Protein AF-A0A9D5BL44-F1 (afdb_monomer_lite)

Foldseek 3Di:
DDAAAQPQLRHRDAPDWDQDDVRPGIHHPVQRVVCVVPVDCPPDYDPVSVVVVVVVVVVVVCVVVVDDDDDPPDDPPPPVPPVPVVPPPPPPPPPDADPVSVVVVVVVVVVVVVVVPPPCPVPVVVVVPDDDPQHPPPPDGDDDDPPPDDDD

Secondary structure (DSSP, 8-state):
---S--TTT--S--S--EE-TTSS-EE-HHHHHHHHHHS--TT---HHHHHHHHHHHHHHHHHTTT-------S---------------PPPP-----HHHHHHHHHHHHHHHHTTSTTSHHHHHHHTT---TTB-SSS-B-----------

pLDDT: mean 72.62, std 17.62, range [35.94, 94.75]

Structure (mmCIF, N/CA/C/O backbone):
data_AF-A0A9D5BL44-F1
#
_entry.id   AF-A0A9D5BL44-F1
#
loop_
_atom_site.group_PDB
_atom_site.id
_atom_site.type_symbol
_atom_site.label_atom_id
_atom_site.label_alt_id
_atom_site.label_comp_id
_atom_site.label_asym_id
_atom_site.label_entity_id
_atom_site.label_seq_id
_atom_site.pdbx_PDB_ins_code
_atom_site.Cartn_x
_atom_site.Cartn_y
_atom_site.Cartn_z
_atom_site.occupancy
_atom_site.B_iso_or_equiv
_atom_site.auth_seq_id
_atom_site.auth_comp_id
_atom_site.auth_asym_id
_atom_site.auth_atom_id
_atom_site.pdbx_PDB_model_num
ATOM 1 N N . MET A 1 1 ? -11.019 -7.875 -15.435 1.00 56.62 1 MET A N 1
ATOM 2 C CA . MET A 1 1 ? -9.733 -7.916 -14.700 1.00 56.62 1 MET A CA 1
ATOM 3 C C . MET A 1 1 ? -9.022 -6.589 -14.925 1.00 56.62 1 MET A C 1
ATOM 5 O O . MET A 1 1 ? -9.154 -6.045 -16.011 1.00 56.62 1 MET A O 1
ATOM 9 N N . MET A 1 2 ? -8.363 -6.023 -13.909 1.00 67.06 2 MET A N 1
ATOM 10 C CA . MET A 1 2 ? -7.555 -4.809 -14.096 1.00 67.06 2 MET A CA 1
ATOM 11 C C . MET A 1 2 ? -6.248 -5.222 -14.774 1.00 67.06 2 MET A C 1
ATOM 13 O O . MET A 1 2 ? -5.412 -5.842 -14.123 1.00 67.06 2 MET A O 1
ATOM 17 N N . ASN A 1 3 ? -6.105 -4.916 -16.061 1.00 66.12 3 ASN A N 1
ATOM 18 C CA . ASN A 1 3 ? -4.923 -5.239 -16.857 1.00 66.12 3 ASN A CA 1
ATOM 19 C C . ASN A 1 3 ? -4.339 -3.932 -17.402 1.00 66.12 3 ASN A C 1
ATOM 21 O O . ASN A 1 3 ? -5.082 -3.088 -17.898 1.00 66.12 3 ASN A O 1
ATOM 25 N N . GLY A 1 4 ? -3.025 -3.757 -17.296 1.00 77.38 4 GLY A N 1
ATOM 26 C CA . GLY A 1 4 ? -2.325 -2.568 -17.784 1.00 77.38 4 GLY A CA 1
ATOM 27 C C . GLY A 1 4 ? -1.207 -2.135 -16.838 1.00 77.38 4 GLY A C 1
ATOM 28 O O . GLY A 1 4 ? -1.231 -2.505 -15.665 1.00 77.38 4 GLY A O 1
ATOM 29 N N . PRO A 1 5 ? -0.213 -1.375 -17.324 1.00 89.88 5 PRO A N 1
ATOM 30 C CA . PRO A 1 5 ? 0.910 -0.952 -16.507 1.00 89.88 5 PRO A CA 1
ATOM 31 C C . PRO A 1 5 ? 0.456 -0.035 -15.369 1.00 89.88 5 PRO 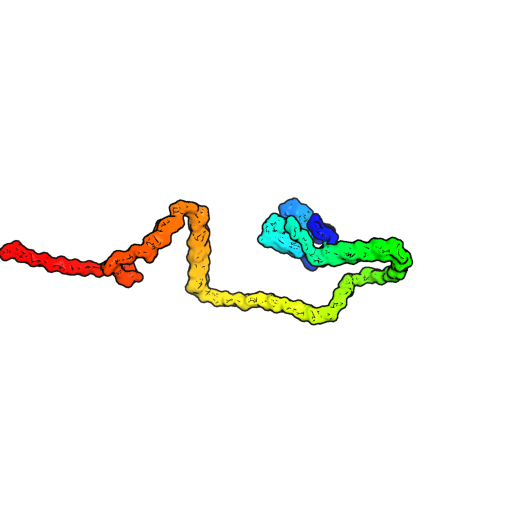A C 1
ATOM 33 O O . PRO A 1 5 ? -0.497 0.735 -15.489 1.00 89.88 5 PRO A O 1
ATOM 36 N N . CYS A 1 6 ? 1.175 -0.091 -14.251 1.00 92.62 6 CYS A N 1
ATOM 37 C CA . CYS A 1 6 ? 0.959 0.812 -13.131 1.00 92.62 6 CYS A CA 1
ATOM 38 C C . CYS A 1 6 ? 1.070 2.265 -13.604 1.00 92.62 6 CYS A C 1
ATOM 40 O O . CYS A 1 6 ? 2.139 2.687 -14.038 1.00 92.62 6 CYS A O 1
ATOM 42 N N . MET A 1 7 ? 0.013 3.056 -13.423 1.00 92.00 7 MET A N 1
ATOM 43 C CA . MET A 1 7 ? -0.024 4.459 -13.856 1.00 92.00 7 MET A CA 1
ATOM 44 C C . MET A 1 7 ? 0.947 5.375 -13.101 1.00 92.00 7 MET A C 1
ATOM 46 O O . MET A 1 7 ? 1.106 6.533 -13.463 1.00 92.00 7 MET A O 1
ATOM 50 N N . HIS A 1 8 ? 1.585 4.877 -12.040 1.00 92.19 8 HIS A N 1
ATOM 51 C CA . HIS A 1 8 ? 2.586 5.626 -11.284 1.00 92.19 8 HIS A CA 1
ATOM 52 C C . HIS A 1 8 ? 4.020 5.189 -11.588 1.00 92.19 8 HIS A C 1
ATOM 54 O O . HIS A 1 8 ? 4.870 6.032 -11.845 1.00 92.19 8 HIS A O 1
ATOM 60 N N . CYS A 1 9 ? 4.309 3.885 -11.562 1.00 92.12 9 CYS A N 1
ATOM 61 C CA . CYS A 1 9 ? 5.679 3.382 -11.715 1.00 92.12 9 CYS A CA 1
ATOM 62 C C . CYS A 1 9 ? 5.944 2.629 -13.026 1.00 92.12 9 CYS A C 1
ATOM 64 O O . CYS A 1 9 ? 7.053 2.139 -13.220 1.00 92.12 9 CYS A O 1
ATOM 66 N N . GLY A 1 10 ? 4.941 2.493 -13.895 1.00 90.38 10 GLY A N 1
ATOM 67 C CA . GLY A 1 10 ? 5.062 1.871 -15.216 1.00 90.38 10 GLY A CA 1
ATOM 68 C C . GLY A 1 10 ? 5.256 0.354 -15.219 1.00 90.38 10 GLY A C 1
ATOM 69 O O . GLY A 1 10 ? 5.499 -0.216 -16.275 1.00 90.38 10 GLY A O 1
ATOM 70 N N . ILE A 1 11 ? 5.176 -0.315 -14.063 1.00 90.38 11 ILE A N 1
ATOM 71 C CA . ILE A 1 11 ? 5.372 -1.765 -13.993 1.00 90.38 11 ILE A CA 1
ATOM 72 C C . ILE A 1 11 ? 4.206 -2.509 -14.634 1.00 90.38 11 ILE A C 1
ATOM 74 O O . ILE A 1 11 ? 3.051 -2.176 -14.383 1.00 90.38 11 ILE A O 1
ATOM 78 N N . ASP A 1 12 ? 4.524 -3.526 -15.415 1.00 90.00 12 ASP A N 1
ATOM 79 C CA . ASP A 1 12 ? 3.612 -4.390 -16.165 1.00 90.00 12 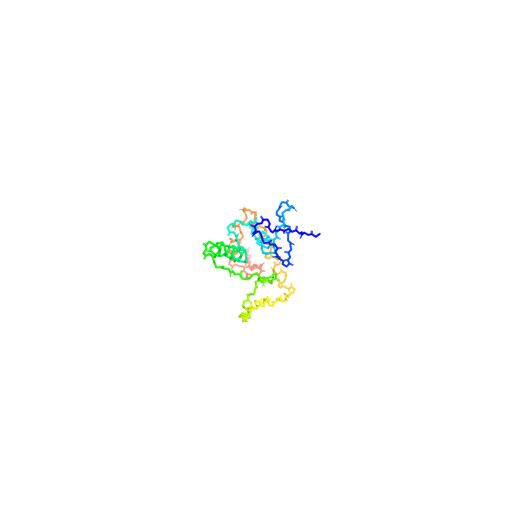ASP A CA 1
ATOM 80 C C . ASP A 1 12 ? 3.241 -5.673 -15.405 1.00 90.00 12 ASP A C 1
ATOM 82 O O . ASP A 1 12 ? 2.174 -6.238 -15.627 1.00 90.00 12 ASP A O 1
ATOM 86 N N . SER A 1 13 ? 4.087 -6.102 -14.466 1.00 88.38 13 SER A N 1
ATOM 87 C CA . SER A 1 13 ? 3.859 -7.277 -13.624 1.00 88.38 13 SER A CA 1
ATOM 88 C C . SER A 1 13 ? 3.775 -6.919 -12.141 1.00 88.38 13 SER A C 1
ATOM 90 O O . SER A 1 13 ? 4.642 -6.252 -11.567 1.00 88.38 13 SER A O 1
ATOM 92 N N . THR A 1 14 ? 2.709 -7.373 -11.483 1.00 90.19 14 THR A N 1
ATOM 93 C CA . THR A 1 14 ? 2.513 -7.210 -10.041 1.00 90.19 14 THR A CA 1
ATOM 94 C C . THR A 1 14 ? 1.626 -8.334 -9.496 1.00 90.19 14 THR A C 1
ATOM 96 O O . THR A 1 14 ? 0.703 -8.758 -10.185 1.00 90.19 14 THR A O 1
ATOM 99 N N . PRO A 1 15 ? 1.840 -8.808 -8.253 1.00 90.81 15 PRO A N 1
ATOM 100 C CA . PRO A 1 15 ? 1.012 -9.870 -7.673 1.00 90.81 15 PRO A CA 1
ATOM 101 C C . PRO A 1 15 ? -0.432 -9.436 -7.383 1.00 90.81 15 PRO A C 1
ATOM 103 O O . PRO A 1 15 ? -1.294 -10.280 -7.165 1.00 90.81 15 PRO A O 1
ATOM 106 N N . LEU A 1 16 ? -0.696 -8.127 -7.309 1.00 90.56 16 LEU A N 1
ATOM 107 C CA . LEU A 1 16 ? -2.030 -7.594 -7.054 1.00 90.56 16 LEU A CA 1
ATOM 108 C C . LEU A 1 16 ? -2.165 -6.178 -7.611 1.00 90.56 16 LEU A C 1
ATOM 110 O O . LEU A 1 16 ? -1.414 -5.277 -7.229 1.00 90.56 16 LEU A O 1
ATOM 114 N N . TRP A 1 17 ? -3.176 -5.974 -8.446 1.00 92.50 17 TRP A N 1
ATOM 115 C CA . TRP A 1 17 ? -3.576 -4.656 -8.924 1.00 92.50 17 TRP A CA 1
ATOM 116 C C . TRP A 1 17 ? -4.497 -3.964 -7.916 1.00 92.50 17 TRP A C 1
ATOM 118 O O . TRP A 1 17 ? -5.372 -4.587 -7.312 1.00 92.50 17 TRP A O 1
ATOM 128 N N . ARG A 1 18 ? -4.297 -2.660 -7.714 1.00 92.38 18 ARG A N 1
ATOM 129 C CA . ARG A 1 18 ? -5.069 -1.815 -6.793 1.00 92.38 18 ARG A CA 1
ATOM 130 C C . ARG A 1 18 ? -5.683 -0.638 -7.548 1.00 92.38 18 ARG A C 1
ATOM 132 O O . ARG A 1 18 ? -5.077 -0.118 -8.479 1.00 92.38 18 ARG A O 1
ATOM 139 N N . LYS A 1 19 ? -6.860 -0.189 -7.105 1.00 90.06 19 LYS A N 1
ATOM 140 C CA . LYS A 1 19 ? -7.472 1.065 -7.570 1.00 90.06 19 LYS A CA 1
ATOM 141 C C . LYS A 1 19 ? -6.725 2.255 -6.960 1.00 90.06 19 LYS A C 1
ATOM 143 O O . LYS A 1 19 ? -6.395 2.227 -5.773 1.00 90.06 19 LYS A O 1
ATOM 148 N N . GLY A 1 20 ? -6.439 3.262 -7.770 1.00 86.38 20 GLY A N 1
ATOM 149 C CA . GLY A 1 20 ? -5.850 4.528 -7.355 1.00 86.38 20 GLY A CA 1
ATOM 150 C C . GLY A 1 20 ? -6.898 5.627 -7.118 1.00 86.38 20 GLY A C 1
ATOM 151 O O . GLY A 1 20 ? -8.096 5.376 -7.261 1.00 86.38 20 GLY A O 1
ATOM 152 N N . PRO A 1 21 ? -6.449 6.840 -6.738 1.00 82.38 21 PRO A N 1
ATOM 153 C CA . PRO A 1 21 ? -7.304 7.935 -6.260 1.00 82.38 21 PRO A CA 1
ATOM 154 C C . PRO A 1 21 ? -8.450 8.321 -7.194 1.00 82.38 21 PRO A C 1
ATOM 156 O O . PRO A 1 21 ? -9.554 8.574 -6.734 1.00 82.38 21 PRO A O 1
ATOM 159 N N . ASN A 1 22 ? -8.209 8.322 -8.507 1.00 77.69 22 ASN A N 1
ATOM 160 C CA . ASN A 1 22 ? -9.146 8.885 -9.484 1.00 77.69 22 ASN A CA 1
ATOM 161 C C . ASN A 1 22 ? -10.109 7.833 -10.062 1.00 77.69 22 ASN A C 1
ATOM 163 O O . ASN A 1 22 ? -10.605 7.999 -11.174 1.00 77.69 22 ASN A O 1
ATOM 167 N N . GLY A 1 23 ? -10.315 6.708 -9.361 1.00 68.31 23 GLY A N 1
ATOM 168 C CA . GLY A 1 23 ? -11.223 5.609 -9.734 1.00 68.31 23 GLY A CA 1
ATOM 169 C C . GLY A 1 23 ? -10.780 4.775 -10.947 1.00 68.31 23 GLY A C 1
ATOM 170 O O . GLY A 1 23 ? -10.912 3.552 -10.929 1.00 68.31 23 GLY A O 1
ATOM 171 N N . LYS A 1 24 ? -10.205 5.422 -11.968 1.00 63.31 24 LYS A N 1
ATOM 172 C CA . LYS A 1 24 ? -9.670 4.834 -13.204 1.00 63.31 24 LYS A CA 1
ATOM 173 C C . LYS A 1 24 ? -8.185 4.486 -13.110 1.00 63.31 24 LYS A C 1
ATOM 175 O O . LYS A 1 24 ? -7.689 3.751 -13.956 1.00 63.31 24 LYS A O 1
ATOM 180 N N . SER A 1 25 ? -7.461 5.000 -12.110 1.00 80.19 25 SER A N 1
ATOM 181 C CA . SER A 1 25 ? -6.029 4.735 -12.024 1.00 80.19 25 SER A CA 1
ATOM 182 C C . SER A 1 25 ? -5.730 3.326 -11.526 1.00 80.19 25 SER A C 1
ATOM 184 O O . SER A 1 25 ? -6.202 2.911 -10.469 1.00 80.19 25 SER A O 1
ATOM 186 N N . ILE A 1 26 ? -4.938 2.581 -12.295 1.00 91.31 26 ILE A N 1
ATOM 187 C CA . ILE A 1 26 ? -4.480 1.237 -11.935 1.00 91.31 26 ILE A CA 1
ATOM 188 C C . ILE A 1 26 ? -3.087 1.364 -11.322 1.00 91.31 26 ILE A C 1
ATOM 190 O O . ILE A 1 26 ? -2.152 1.865 -11.949 1.00 91.31 26 ILE A O 1
ATOM 194 N N . LEU A 1 27 ? -2.945 0.926 -10.073 1.00 93.44 27 LEU A N 1
ATOM 195 C CA . LEU A 1 27 ? -1.685 0.932 -9.340 1.00 93.44 27 LEU A CA 1
ATOM 196 C C . LEU A 1 27 ? -1.221 -0.497 -9.067 1.00 93.44 27 LEU A C 1
ATOM 198 O O . LEU A 1 27 ? -2.019 -1.377 -8.746 1.00 93.44 27 LEU A O 1
ATOM 202 N N . CYS A 1 28 ? 0.090 -0.720 -9.111 1.00 94.56 28 CYS A N 1
ATOM 203 C CA . CYS A 1 28 ? 0.669 -1.969 -8.629 1.00 94.56 28 CYS A CA 1
ATOM 204 C C . CYS A 1 28 ? 0.518 -2.099 -7.106 1.00 94.56 28 CYS A C 1
ATOM 206 O O . CYS A 1 28 ? 0.229 -1.122 -6.401 1.00 94.56 28 CYS A O 1
ATOM 208 N N . ASN A 1 29 ? 0.771 -3.293 -6.567 1.00 94.69 29 ASN A N 1
ATOM 209 C CA . ASN A 1 29 ? 0.592 -3.551 -5.138 1.00 94.69 29 ASN A CA 1
ATOM 210 C C . ASN A 1 29 ? 1.404 -2.588 -4.248 1.00 94.69 29 ASN A C 1
ATOM 212 O O . ASN A 1 29 ? 0.906 -2.130 -3.217 1.00 94.69 29 ASN A O 1
ATOM 216 N N . ALA A 1 30 ? 2.632 -2.256 -4.659 1.00 94.75 30 ALA A N 1
ATOM 217 C CA . ALA A 1 30 ? 3.521 -1.360 -3.922 1.00 94.75 30 ALA A CA 1
ATOM 218 C C . ALA A 1 30 ? 3.002 0.089 -3.925 1.00 94.75 30 ALA A C 1
ATOM 220 O O . ALA A 1 30 ? 2.821 0.678 -2.858 1.00 94.75 30 ALA A O 1
ATOM 221 N N . CYS A 1 31 ? 2.679 0.633 -5.104 1.00 93.56 31 CYS A N 1
ATOM 222 C CA . CYS A 1 31 ? 2.148 1.991 -5.245 1.00 93.56 31 CYS A CA 1
ATOM 223 C C . CYS A 1 31 ? 0.797 2.141 -4.546 1.00 93.56 31 CYS A C 1
ATOM 225 O O . CYS A 1 31 ? 0.626 3.052 -3.742 1.00 93.56 31 CYS A O 1
ATOM 227 N N . GLY A 1 32 ? -0.140 1.214 -4.748 1.00 94.25 32 GLY A N 1
ATOM 228 C CA . GLY A 1 32 ? -1.443 1.309 -4.090 1.00 94.25 32 GLY A CA 1
ATOM 229 C C . GLY A 1 32 ? -1.355 1.191 -2.562 1.00 94.25 32 GLY A C 1
ATOM 230 O O . GLY A 1 32 ? -2.080 1.887 -1.855 1.00 94.25 32 GLY A O 1
ATOM 231 N N . SER A 1 33 ? -0.436 0.375 -2.028 1.00 93.56 33 SER A N 1
ATOM 232 C CA . SER A 1 33 ? -0.211 0.305 -0.573 1.00 93.56 33 SER A CA 1
ATOM 233 C C . SER A 1 33 ? 0.387 1.603 -0.023 1.00 93.56 33 SER A C 1
ATOM 235 O O . SER A 1 33 ? -0.044 2.076 1.027 1.00 93.56 33 SER A O 1
ATOM 237 N N . ARG A 1 34 ? 1.343 2.210 -0.741 1.00 93.88 34 ARG A N 1
ATOM 238 C CA . ARG A 1 34 ? 1.918 3.518 -0.389 1.00 93.88 34 ARG A CA 1
ATOM 239 C C . ARG A 1 34 ? 0.856 4.616 -0.405 1.00 93.88 34 ARG A C 1
ATOM 241 O O . ARG A 1 34 ? 0.785 5.378 0.554 1.00 93.88 34 ARG A O 1
ATOM 248 N N . PHE A 1 35 ? 0.033 4.665 -1.451 1.00 93.12 35 PHE A N 1
ATOM 249 C CA . PHE A 1 35 ? -1.049 5.637 -1.575 1.00 93.12 35 PHE A CA 1
ATOM 250 C C . PHE A 1 35 ? -2.052 5.499 -0.424 1.00 93.12 35 PHE A C 1
ATOM 252 O O . PHE A 1 35 ? -2.362 6.483 0.234 1.00 93.12 35 PHE A O 1
ATOM 259 N N . LYS A 1 36 ? -2.470 4.271 -0.090 1.00 91.12 36 LYS A N 1
ATOM 260 C CA . LYS A 1 36 ? -3.362 4.025 1.055 1.00 91.12 36 LYS A CA 1
ATOM 261 C C . LYS A 1 36 ? -2.759 4.480 2.391 1.00 91.12 36 LYS A C 1
ATOM 263 O O . LYS A 1 36 ? -3.495 4.908 3.270 1.00 91.12 36 LYS A O 1
ATOM 268 N N . ALA A 1 37 ? -1.443 4.350 2.561 1.00 90.88 37 ALA A N 1
ATOM 269 C CA . ALA A 1 37 ? -0.768 4.692 3.810 1.00 90.88 37 ALA A CA 1
ATOM 270 C C . ALA A 1 37 ? -0.454 6.191 3.958 1.00 90.88 37 ALA A C 1
ATOM 272 O O . ALA A 1 37 ? -0.475 6.690 5.076 1.00 90.88 37 ALA A O 1
ATOM 273 N N . LYS A 1 38 ? -0.114 6.891 2.866 1.00 91.19 38 LYS A N 1
ATOM 274 C CA . LYS A 1 38 ? 0.353 8.291 2.908 1.00 91.19 38 LYS A CA 1
ATOM 275 C C . LYS A 1 38 ? -0.553 9.300 2.195 1.00 91.19 38 LYS A C 1
ATOM 277 O O . LYS A 1 38 ? -0.285 10.488 2.278 1.00 91.19 38 LYS A O 1
ATOM 282 N N . GLY A 1 39 ? -1.554 8.857 1.440 1.00 90.31 39 GLY A N 1
ATOM 283 C CA . GLY A 1 39 ? -2.432 9.727 0.647 1.00 90.31 39 GLY A CA 1
ATOM 284 C C . GLY A 1 39 ? -1.799 10.324 -0.617 1.00 90.31 39 GLY A C 1
ATOM 285 O O . GLY A 1 39 ? -2.505 10.925 -1.414 1.00 90.31 39 GLY A O 1
ATOM 286 N N . ASN A 1 40 ? -0.494 10.139 -0.846 1.00 88.81 40 ASN A N 1
ATOM 287 C CA . ASN A 1 40 ? 0.203 10.607 -2.045 1.00 88.81 40 ASN A CA 1
ATOM 288 C C . ASN A 1 40 ? 1.270 9.613 -2.531 1.00 88.81 40 ASN A C 1
ATOM 290 O O . ASN A 1 40 ? 1.691 8.689 -1.820 1.00 88.81 40 ASN A O 1
ATOM 294 N N . LEU A 1 41 ? 1.696 9.817 -3.777 1.00 89.06 41 LEU A N 1
ATOM 295 C CA . LEU A 1 41 ? 2.742 9.044 -4.452 1.00 89.06 41 LEU A CA 1
ATOM 296 C C . LEU A 1 41 ? 3.962 9.896 -4.834 1.00 89.06 41 LEU A C 1
ATOM 298 O O . LEU A 1 41 ? 4.868 9.406 -5.510 1.00 89.06 41 LEU A O 1
ATOM 302 N N . GLU A 1 42 ? 4.005 11.148 -4.385 1.00 87.88 42 GLU A N 1
ATOM 303 C CA . GLU A 1 42 ? 5.129 12.046 -4.623 1.00 87.88 42 GLU A CA 1
ATOM 304 C C . GLU A 1 42 ? 6.412 11.497 -3.994 1.00 87.88 42 GLU A C 1
ATOM 306 O O . GLU A 1 42 ? 6.405 10.882 -2.914 1.00 87.88 42 GLU A O 1
ATOM 311 N N . ASN A 1 43 ? 7.522 11.679 -4.713 1.00 88.81 43 ASN A N 1
ATOM 312 C CA . ASN A 1 43 ? 8.857 11.227 -4.314 1.00 88.81 43 ASN A CA 1
ATOM 313 C C . ASN A 1 43 ? 8.911 9.734 -3.939 1.00 88.81 43 ASN A C 1
ATOM 315 O O . ASN A 1 43 ? 9.720 9.292 -3.121 1.00 88.81 43 ASN A O 1
ATOM 319 N N . TYR A 1 44 ? 8.012 8.932 -4.509 1.00 91.62 44 TYR A N 1
ATOM 320 C CA . TYR A 1 44 ? 8.011 7.489 -4.356 1.00 91.62 44 TYR A CA 1
ATOM 321 C C . TYR A 1 44 ? 8.383 6.836 -5.673 1.00 91.62 44 TYR A C 1
ATOM 323 O O . TYR A 1 44 ? 7.783 7.120 -6.701 1.00 91.62 44 TYR A O 1
ATOM 331 N N . LEU A 1 45 ? 9.317 5.894 -5.625 1.00 90.19 45 LEU A N 1
ATOM 332 C CA . LEU A 1 45 ? 9.545 4.963 -6.716 1.00 90.19 45 LEU A CA 1
ATOM 333 C C . LEU A 1 45 ? 9.814 3.576 -6.119 1.00 90.19 45 LEU A C 1
ATOM 335 O O . LEU A 1 45 ? 10.731 3.428 -5.307 1.00 90.19 45 LEU A O 1
ATOM 339 N N . PRO A 1 46 ? 9.022 2.545 -6.461 1.00 91.38 46 PRO A N 1
ATOM 340 C CA . PRO A 1 46 ? 9.310 1.186 -6.024 1.00 91.38 46 PRO A CA 1
ATOM 341 C C . PRO A 1 46 ? 10.685 0.724 -6.518 1.00 91.38 46 PRO A C 1
ATOM 343 O O . PRO A 1 46 ? 11.037 0.955 -7.673 1.00 91.38 46 PRO A O 1
ATOM 346 N N . LYS A 1 47 ? 11.430 -0.010 -5.679 1.00 89.06 47 LYS A N 1
ATOM 347 C CA . LYS A 1 47 ? 12.759 -0.552 -6.032 1.00 89.06 47 LYS A CA 1
ATOM 348 C C . LYS A 1 47 ? 12.750 -1.331 -7.344 1.00 89.06 47 LYS A C 1
ATOM 350 O O . LYS A 1 47 ? 13.654 -1.185 -8.151 1.00 89.06 47 LYS A O 1
ATOM 355 N N . ILE A 1 48 ? 11.705 -2.123 -7.563 1.00 87.00 48 ILE A N 1
ATOM 356 C CA . ILE A 1 48 ? 11.584 -2.938 -8.769 1.00 87.00 48 ILE A CA 1
ATOM 357 C C . ILE A 1 48 ? 11.379 -2.085 -10.034 1.00 87.00 48 ILE A C 1
ATOM 359 O O . ILE A 1 48 ? 11.912 -2.411 -11.085 1.00 87.00 48 ILE A O 1
ATOM 363 N N . ALA A 1 49 ? 10.712 -0.930 -9.920 1.00 89.12 49 ALA A N 1
ATOM 364 C CA . ALA A 1 49 ? 10.595 0.021 -11.023 1.00 89.12 49 ALA A CA 1
ATOM 365 C C . ALA A 1 49 ? 11.939 0.710 -11.310 1.00 89.12 49 ALA A C 1
ATOM 367 O O . ALA A 1 49 ? 12.321 0.862 -12.468 1.00 89.12 49 ALA A O 1
ATOM 368 N N . LEU A 1 50 ? 12.698 1.063 -10.263 1.00 89.69 50 LEU A N 1
ATOM 369 C CA . LEU A 1 50 ? 14.052 1.604 -10.409 1.00 89.69 50 LEU A CA 1
ATOM 370 C C . LEU A 1 50 ? 14.999 0.595 -11.075 1.00 89.69 50 LEU A C 1
ATOM 372 O O . LEU A 1 50 ? 15.741 0.954 -11.985 1.00 89.69 50 LEU A O 1
ATOM 376 N N . GLN A 1 51 ? 14.945 -0.669 -10.658 1.00 88.88 51 GLN A N 1
ATOM 377 C CA . GLN A 1 51 ? 15.757 -1.735 -11.237 1.00 88.88 51 GLN A CA 1
ATOM 378 C C . GLN A 1 51 ? 15.439 -1.929 -12.723 1.00 88.88 51 GLN A C 1
ATOM 380 O O . GLN A 1 51 ? 16.357 -1.963 -13.537 1.00 88.88 51 GLN A O 1
ATOM 385 N N . ASN A 1 52 ? 14.156 -1.953 -13.094 1.00 85.81 52 ASN A N 1
ATOM 386 C CA . ASN A 1 52 ? 13.743 -2.029 -14.496 1.00 85.81 52 ASN A CA 1
ATOM 387 C C . ASN A 1 52 ? 14.237 -0.826 -15.310 1.00 85.81 52 ASN A C 1
ATOM 389 O O . ASN A 1 52 ? 14.678 -1.000 -16.444 1.00 85.81 52 ASN A O 1
ATOM 393 N N . ARG A 1 53 ? 14.222 0.384 -14.734 1.00 87.69 53 ARG A N 1
ATOM 394 C CA . ARG A 1 53 ? 14.771 1.581 -15.386 1.00 87.69 53 ARG A CA 1
ATOM 395 C C . ARG A 1 53 ? 16.274 1.447 -15.643 1.00 87.69 53 ARG A C 1
ATOM 397 O O . ARG A 1 53 ? 16.714 1.712 -16.753 1.00 87.69 53 ARG A O 1
ATOM 404 N N . ILE A 1 54 ? 17.047 1.001 -14.653 1.00 88.75 54 ILE A N 1
ATOM 405 C CA . ILE A 1 54 ? 18.499 0.793 -14.797 1.00 88.75 54 ILE A CA 1
ATOM 406 C C . ILE A 1 54 ? 18.797 -0.279 -15.851 1.00 88.75 54 ILE A C 1
ATOM 408 O O . ILE A 1 54 ? 19.677 -0.084 -16.684 1.00 88.75 54 ILE A O 1
ATOM 412 N N . LEU A 1 55 ? 18.047 -1.386 -15.851 1.00 87.06 55 LEU A N 1
ATOM 413 C CA . LEU A 1 55 ? 18.202 -2.447 -16.849 1.00 87.06 55 LEU A CA 1
ATOM 414 C C . LEU A 1 55 ? 17.987 -1.917 -18.271 1.00 87.06 55 LEU A C 1
ATOM 416 O O . LEU A 1 55 ? 18.807 -2.193 -19.141 1.00 87.06 55 LEU A O 1
ATOM 420 N N . ARG A 1 56 ? 16.943 -1.108 -18.492 1.00 85.44 56 ARG A N 1
ATOM 421 C CA . ARG A 1 56 ? 16.679 -0.479 -19.797 1.00 85.44 56 ARG A CA 1
ATOM 422 C C . ARG A 1 56 ? 17.826 0.434 -20.237 1.00 85.44 56 ARG A C 1
ATOM 424 O O . ARG A 1 56 ? 18.330 0.268 -21.340 1.00 85.44 56 ARG A O 1
ATOM 431 N N . LEU A 1 57 ? 18.309 1.299 -19.344 1.00 85.81 57 LEU A N 1
ATOM 432 C CA . LEU A 1 57 ? 19.443 2.190 -19.628 1.00 85.81 57 LEU A CA 1
ATOM 433 C C . LEU A 1 57 ? 20.733 1.420 -19.953 1.00 85.81 57 LEU A C 1
ATOM 435 O O . LEU A 1 57 ? 21.528 1.851 -20.783 1.00 85.81 57 LEU A O 1
ATOM 439 N N . ASN A 1 58 ? 20.966 0.283 -19.296 1.00 84.50 58 ASN A N 1
ATOM 440 C CA . ASN A 1 58 ? 22.138 -0.548 -19.568 1.00 84.50 58 ASN A CA 1
ATOM 441 C C . ASN A 1 58 ? 22.048 -1.244 -20.932 1.00 84.50 58 ASN A C 1
ATOM 443 O O . ASN A 1 58 ? 23.068 -1.379 -21.601 1.00 84.50 58 ASN A O 1
ATOM 447 N N . ILE A 1 59 ? 20.847 -1.661 -21.349 1.00 84.44 59 ILE A N 1
ATOM 448 C CA . ILE A 1 59 ? 20.607 -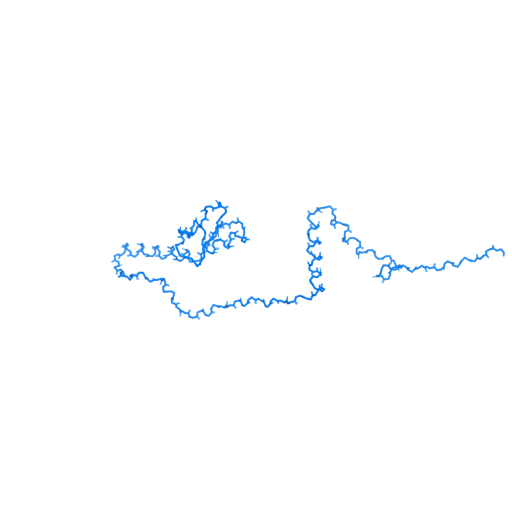2.255 -22.673 1.00 84.44 59 ILE A CA 1
ATOM 449 C C . ILE A 1 59 ? 20.841 -1.215 -23.772 1.00 84.44 59 ILE A C 1
ATOM 451 O O . ILE A 1 59 ? 21.554 -1.498 -24.731 1.00 84.44 59 ILE A O 1
ATOM 455 N N . GLU A 1 60 ? 20.311 -0.001 -23.610 1.00 83.94 60 GLU A N 1
ATOM 456 C CA . GLU A 1 60 ? 20.533 1.105 -24.554 1.00 83.94 60 GLU A CA 1
ATOM 457 C C . GLU A 1 60 ? 22.031 1.398 -24.725 1.00 83.94 60 GLU A C 1
ATOM 459 O O . GLU A 1 60 ? 22.530 1.453 -25.846 1.00 83.94 60 GLU A O 1
ATOM 464 N N . LYS A 1 61 ? 22.783 1.456 -23.618 1.00 82.25 61 LYS A N 1
ATOM 465 C CA . LYS A 1 61 ? 24.245 1.634 -23.642 1.00 82.25 61 LYS A CA 1
ATOM 466 C C . LYS A 1 61 ? 25.011 0.461 -24.260 1.00 82.25 61 LYS A C 1
ATOM 468 O O . LYS A 1 61 ? 26.112 0.663 -24.765 1.00 82.25 61 LYS A O 1
ATOM 473 N N . ALA A 1 62 ? 24.492 -0.763 -24.165 1.00 77.81 62 ALA A N 1
ATOM 474 C CA . ALA A 1 62 ? 25.123 -1.946 -24.751 1.00 77.81 62 ALA A CA 1
ATOM 475 C C . ALA A 1 62 ? 24.915 -2.009 -26.272 1.00 77.81 62 ALA A C 1
ATOM 477 O O . ALA A 1 62 ? 25.836 -2.389 -26.997 1.00 77.81 62 ALA A O 1
ATOM 478 N N . ASN A 1 63 ? 23.740 -1.585 -26.749 1.00 69.12 63 ASN A N 1
ATOM 479 C CA . ASN A 1 63 ? 23.423 -1.503 -28.175 1.00 69.12 63 ASN A CA 1
ATOM 480 C C . ASN A 1 63 ? 24.291 -0.462 -28.895 1.00 69.12 63 ASN A C 1
ATOM 482 O O . ASN A 1 63 ? 24.772 -0.732 -29.992 1.00 69.12 63 ASN A O 1
ATOM 486 N N . ASP A 1 64 ? 24.577 0.664 -28.240 1.00 68.38 64 ASP A N 1
ATOM 487 C CA . ASP A 1 64 ? 25.460 1.717 -28.765 1.00 68.38 64 ASP A CA 1
ATOM 488 C C . ASP A 1 64 ? 26.932 1.262 -28.896 1.00 68.38 64 ASP A C 1
ATOM 490 O O . ASP A 1 64 ? 27.717 1.833 -29.646 1.00 68.38 64 ASP A O 1
ATOM 494 N N . LYS A 1 65 ? 27.317 0.182 -28.196 1.00 65.44 65 LYS A N 1
ATOM 495 C CA . LYS A 1 65 ? 28.668 -0.410 -28.226 1.00 65.44 65 LYS A CA 1
ATOM 496 C C . LYS A 1 65 ? 28.776 -1.692 -29.062 1.00 65.44 65 LYS A C 1
ATOM 498 O O . LYS A 1 65 ? 29.802 -2.365 -29.001 1.00 65.44 65 LYS A O 1
ATOM 503 N N . GLY A 1 66 ? 27.740 -2.060 -29.823 1.00 55.34 66 GLY A N 1
ATOM 504 C CA . GLY A 1 66 ? 27.790 -3.190 -30.763 1.00 55.34 66 GLY A CA 1
ATOM 505 C C . GLY A 1 66 ? 27.952 -4.583 -30.131 1.00 55.34 66 GLY A C 1
ATOM 506 O O . GLY A 1 66 ? 28.300 -5.534 -30.833 1.00 55.34 66 GLY A O 1
ATOM 507 N N . LEU A 1 67 ? 27.695 -4.749 -28.828 1.00 52.41 67 LEU A N 1
ATOM 508 C CA . LEU A 1 67 ? 27.769 -6.053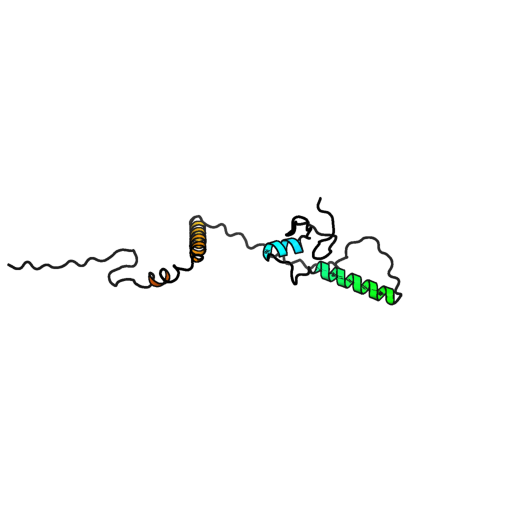 -28.165 1.00 52.41 67 LEU A CA 1
ATOM 509 C C . LEU A 1 67 ? 26.459 -6.828 -28.392 1.00 52.41 67 LEU A C 1
ATOM 511 O O . LEU A 1 67 ? 25.459 -6.581 -27.719 1.00 52.41 67 LEU A O 1
ATOM 515 N N . LYS A 1 68 ? 26.449 -7.779 -29.338 1.00 48.81 68 LYS A N 1
ATOM 516 C CA . LYS A 1 68 ? 25.293 -8.661 -29.581 1.00 48.81 68 LYS A CA 1
ATOM 517 C C . LYS A 1 68 ? 25.022 -9.542 -28.357 1.00 48.81 68 LYS A C 1
ATOM 519 O O . LYS A 1 68 ? 25.712 -10.536 -28.138 1.00 48.81 68 LYS A O 1
ATOM 524 N N . LEU A 1 69 ? 23.992 -9.211 -27.580 1.00 50.41 69 LEU A N 1
ATOM 525 C CA . LEU A 1 69 ? 23.479 -10.082 -26.526 1.00 50.41 69 LEU A CA 1
ATOM 526 C C . LEU A 1 69 ? 22.397 -10.996 -27.113 1.00 50.41 69 LEU A C 1
ATOM 528 O O . LEU A 1 69 ? 21.387 -10.528 -27.630 1.00 50.41 69 LEU A O 1
ATOM 532 N N . SER A 1 70 ? 22.622 -12.310 -27.054 1.00 45.16 70 SER A N 1
ATOM 533 C CA . SER A 1 70 ? 21.676 -13.322 -27.528 1.00 45.16 70 SER A CA 1
ATOM 534 C C . SER A 1 70 ? 20.309 -13.152 -26.860 1.00 45.16 70 SER A C 1
ATOM 536 O O . SER A 1 70 ? 20.225 -13.139 -25.628 1.00 45.16 70 SER A O 1
ATOM 538 N N . ASN A 1 71 ? 19.247 -13.087 -27.666 1.00 45.53 71 ASN A N 1
ATOM 539 C CA . ASN A 1 71 ? 17.859 -13.084 -27.214 1.00 45.53 71 ASN A CA 1
ATOM 540 C C . ASN A 1 71 ? 17.543 -14.376 -26.443 1.00 45.53 71 ASN A C 1
ATOM 542 O O . ASN A 1 71 ? 17.110 -15.369 -27.025 1.00 45.53 71 ASN A O 1
ATOM 546 N N . LYS A 1 72 ? 17.719 -14.367 -25.117 1.00 40.84 72 LYS A N 1
ATOM 547 C CA . LYS A 1 72 ? 16.991 -15.290 -24.243 1.00 40.84 72 LYS A CA 1
ATOM 548 C C . LYS A 1 72 ? 15.582 -14.739 -24.067 1.00 40.84 72 LYS A C 1
ATOM 550 O O . LYS A 1 72 ? 15.341 -13.808 -23.303 1.00 40.84 72 LYS A O 1
ATOM 555 N N . THR A 1 73 ? 14.682 -15.323 -24.845 1.00 37.31 73 THR A N 1
ATOM 556 C CA . THR A 1 73 ? 13.234 -15.386 -24.639 1.00 37.31 73 THR A CA 1
ATOM 557 C C . THR A 1 73 ? 12.838 -15.305 -23.163 1.00 37.31 73 THR A C 1
ATOM 559 O O . THR A 1 73 ? 13.321 -16.092 -22.352 1.00 37.31 73 THR A O 1
ATOM 562 N N . SER A 1 74 ? 11.938 -14.366 -22.848 1.00 45.09 74 SER A N 1
ATOM 563 C CA . SER A 1 74 ? 10.885 -14.487 -21.825 1.00 45.09 74 SER A CA 1
ATOM 564 C C . SER A 1 74 ? 11.213 -15.370 -20.612 1.00 45.09 74 SER A C 1
ATOM 566 O O . SER A 1 74 ? 10.584 -16.399 -20.380 1.00 45.09 74 SER A O 1
ATOM 568 N N . GLY A 1 75 ? 12.190 -14.959 -19.816 1.00 35.94 75 GLY A N 1
ATOM 569 C CA . GLY A 1 75 ? 12.408 -15.479 -18.475 1.00 35.94 75 GLY A CA 1
ATOM 570 C C . GLY A 1 75 ? 12.468 -14.285 -17.553 1.00 35.94 75 GLY A C 1
ATOM 571 O O . GLY A 1 75 ? 13.300 -13.403 -17.764 1.00 35.94 75 GLY A O 1
ATOM 572 N N . GLY A 1 76 ? 11.556 -14.223 -16.578 1.00 39.38 76 GLY A N 1
ATOM 573 C CA . GLY A 1 76 ? 11.592 -13.220 -15.522 1.00 39.38 76 GLY A CA 1
ATOM 574 C C . GLY A 1 76 ? 13.018 -13.039 -15.018 1.00 39.38 76 GLY A C 1
ATOM 575 O O . GLY A 1 76 ? 13.782 -14.001 -14.983 1.00 39.38 76 GLY A O 1
ATOM 576 N N . ILE A 1 77 ? 13.370 -11.793 -14.693 1.00 44.19 77 ILE A N 1
ATOM 577 C CA . ILE A 1 77 ? 14.658 -11.417 -14.108 1.00 44.19 77 ILE A CA 1
ATOM 578 C C . ILE A 1 77 ? 15.073 -12.531 -13.146 1.00 44.19 77 ILE A C 1
ATOM 580 O O . ILE A 1 77 ? 14.457 -12.690 -12.091 1.00 44.19 77 ILE A O 1
ATOM 584 N N . ASN A 1 78 ? 16.081 -13.318 -13.541 1.00 45.28 78 ASN A N 1
ATOM 585 C CA . ASN A 1 78 ? 16.766 -14.238 -12.653 1.00 45.28 78 ASN A CA 1
ATOM 586 C C . ASN A 1 78 ? 17.412 -13.343 -11.604 1.00 45.28 78 ASN A C 1
ATOM 588 O O . ASN A 1 78 ? 18.535 -12.858 -11.756 1.00 45.28 78 ASN A O 1
ATOM 592 N N . THR A 1 79 ? 16.668 -13.060 -10.539 1.00 46.97 79 THR A N 1
ATOM 593 C CA . THR A 1 79 ? 17.288 -12.707 -9.282 1.00 46.97 79 THR A CA 1
ATOM 594 C C . THR A 1 79 ? 18.158 -13.908 -8.991 1.00 46.97 79 THR A C 1
ATOM 596 O O . THR A 1 79 ? 17.614 -14.976 -8.722 1.00 46.97 79 THR A O 1
ATOM 599 N N . ASN A 1 80 ? 19.479 -13.769 -9.112 1.00 44.78 80 ASN A N 1
ATOM 600 C CA . ASN A 1 80 ? 20.392 -14.668 -8.431 1.00 44.78 80 ASN A CA 1
ATOM 601 C C . ASN A 1 80 ? 19.796 -14.875 -7.043 1.00 44.78 80 ASN A C 1
ATOM 603 O O . ASN A 1 80 ? 19.766 -13.937 -6.237 1.00 44.78 80 ASN A O 1
ATOM 607 N N . THR A 1 81 ? 19.244 -16.062 -6.810 1.00 48.47 81 THR A N 1
ATOM 608 C CA . THR A 1 81 ? 18.813 -16.533 -5.507 1.00 48.47 81 THR A CA 1
ATOM 609 C C . THR A 1 81 ? 20.095 -16.760 -4.727 1.00 48.47 81 THR A C 1
ATOM 611 O O . THR A 1 81 ? 20.486 -17.875 -4.416 1.00 48.47 81 THR A O 1
ATOM 614 N N . ARG A 1 82 ? 20.789 -15.667 -4.394 1.00 47.25 82 ARG A N 1
ATOM 615 C CA . ARG A 1 82 ? 21.349 -15.595 -3.061 1.00 47.25 82 ARG A CA 1
ATOM 616 C C . ARG A 1 82 ? 20.129 -15.798 -2.191 1.00 47.25 82 ARG A C 1
ATOM 618 O O . ARG A 1 82 ? 19.201 -14.988 -2.270 1.00 47.25 82 ARG A O 1
ATOM 625 N N . ASP A 1 83 ? 20.104 -16.916 -1.482 1.00 50.34 83 ASP A N 1
ATOM 626 C CA . ASP A 1 83 ? 19.186 -17.212 -0.396 1.00 50.34 83 ASP A CA 1
ATOM 627 C C . ASP A 1 83 ? 19.289 -16.103 0.657 1.00 50.34 83 ASP A C 1
ATOM 629 O O . ASP A 1 83 ? 19.755 -16.276 1.781 1.00 50.34 83 ASP A O 1
ATOM 633 N N . PHE A 1 84 ? 18.828 -14.904 0.315 1.00 47.94 84 PHE A N 1
ATOM 634 C CA . PHE A 1 84 ? 18.343 -13.967 1.284 1.00 47.94 84 PHE A CA 1
ATOM 635 C C . PHE A 1 84 ? 17.074 -14.630 1.763 1.00 47.94 84 PHE A C 1
ATOM 637 O O . PHE A 1 84 ? 16.001 -14.464 1.187 1.00 47.94 84 PHE A O 1
ATOM 644 N N . LYS A 1 85 ? 17.229 -15.445 2.802 1.00 58.03 85 LYS A N 1
ATOM 645 C CA . LYS A 1 85 ? 16.171 -15.832 3.715 1.00 58.03 85 LYS A CA 1
ATOM 646 C C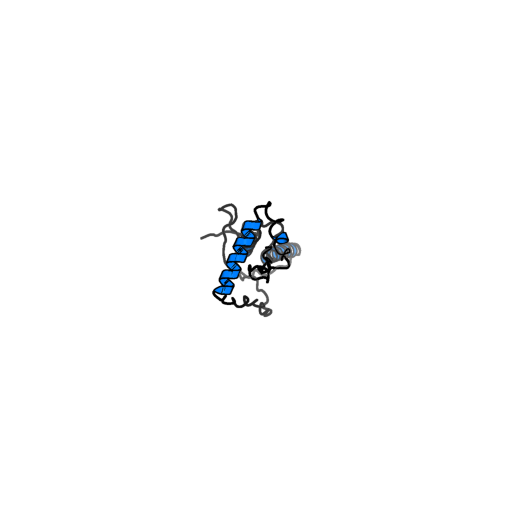 . LYS A 1 85 ? 15.569 -14.511 4.178 1.00 58.03 85 LYS A C 1
ATOM 648 O O . LYS A 1 85 ? 16.039 -13.939 5.155 1.00 58.03 85 LYS A O 1
ATOM 653 N N . ILE A 1 86 ? 14.641 -13.957 3.384 1.00 57.69 86 ILE A N 1
ATOM 654 C CA . ILE A 1 86 ? 14.031 -12.647 3.602 1.00 57.69 86 ILE A CA 1
ATOM 655 C C . ILE A 1 86 ? 13.593 -12.707 5.051 1.00 57.69 86 ILE A C 1
ATOM 657 O O . ILE A 1 86 ? 12.768 -13.580 5.351 1.00 57.69 86 ILE A O 1
ATOM 661 N N . PRO A 1 87 ? 14.168 -11.893 5.959 1.00 58.56 87 PRO A N 1
ATOM 662 C CA . PRO A 1 87 ? 13.788 -11.960 7.350 1.00 58.56 87 PRO A CA 1
ATOM 663 C C . PRO A 1 87 ? 12.292 -11.713 7.383 1.00 58.56 87 PRO A C 1
ATOM 665 O O . PRO A 1 87 ? 11.813 -10.602 7.135 1.00 58.56 87 PRO A O 1
ATOM 668 N N . ARG A 1 88 ? 11.523 -12.783 7.598 1.00 60.34 88 ARG A N 1
ATOM 669 C CA . ARG A 1 88 ? 10.101 -12.659 7.833 1.00 60.34 88 ARG A CA 1
ATOM 670 C C . ARG A 1 88 ? 10.078 -11.921 9.153 1.00 60.34 88 ARG A C 1
ATOM 672 O O . ARG A 1 88 ? 10.331 -12.530 10.190 1.00 60.34 88 ARG A O 1
ATOM 679 N N . LYS A 1 89 ? 9.825 -10.609 9.121 1.00 61.81 89 LYS A N 1
ATOM 680 C CA . LYS A 1 89 ? 9.266 -9.918 10.278 1.00 61.81 89 LYS A CA 1
ATOM 681 C C . LYS A 1 89 ? 7.982 -10.679 10.564 1.00 61.81 89 LYS A C 1
ATOM 683 O O . LYS A 1 89 ? 6.944 -10.401 9.962 1.00 61.81 89 LYS A O 1
ATOM 688 N N . LYS A 1 90 ? 8.087 -11.734 11.381 1.00 63.94 90 LYS A N 1
ATOM 689 C CA . LYS A 1 90 ? 6.939 -12.404 11.966 1.00 63.94 90 LYS A CA 1
ATOM 690 C C . LYS A 1 90 ? 6.161 -11.246 12.561 1.00 63.94 90 LYS A C 1
ATOM 692 O O . LYS A 1 90 ? 6.728 -10.467 13.329 1.00 63.94 90 LYS A O 1
ATOM 697 N N . ARG A 1 91 ? 4.928 -11.041 12.087 1.00 64.12 91 ARG A N 1
ATOM 698 C CA . ARG A 1 91 ? 4.045 -10.058 12.715 1.00 64.12 91 ARG A CA 1
ATOM 699 C C . ARG A 1 91 ? 4.124 -10.355 14.204 1.00 64.12 91 ARG A C 1
ATOM 701 O O . ARG A 1 91 ? 4.080 -11.533 14.572 1.00 64.12 91 ARG A O 1
ATOM 708 N N . SER A 1 92 ? 4.354 -9.327 15.014 1.00 76.19 92 SER A N 1
ATOM 709 C CA . SER A 1 92 ? 4.370 -9.509 16.458 1.00 76.19 92 SER A CA 1
ATOM 710 C C . SER A 1 92 ? 3.120 -10.308 16.840 1.00 76.19 92 SER A C 1
ATOM 712 O O . SER A 1 92 ? 2.054 -10.058 16.259 1.00 76.19 92 SER A O 1
ATOM 714 N N . PRO A 1 93 ? 3.242 -11.312 17.726 1.00 76.88 93 PRO A N 1
ATOM 715 C CA . PRO A 1 93 ? 2.087 -12.067 18.175 1.00 76.88 93 PRO A CA 1
ATOM 716 C C . PRO A 1 93 ? 1.006 -11.078 18.600 1.00 76.88 93 PRO A C 1
ATOM 718 O O . PRO A 1 93 ? 1.274 -10.149 19.366 1.00 76.88 93 PRO A O 1
ATOM 721 N N . VAL A 1 94 ? -0.200 -11.224 18.053 1.00 76.31 94 VAL A N 1
ATOM 722 C CA . VAL A 1 94 ? -1.315 -10.377 18.471 1.00 76.31 94 VAL A CA 1
ATOM 723 C C . VAL A 1 94 ? -1.612 -10.756 19.917 1.00 76.31 94 VAL A C 1
ATOM 725 O O . VAL A 1 94 ? -2.142 -11.836 20.173 1.00 76.31 94 VAL A O 1
ATOM 728 N N . LYS A 1 95 ? -1.233 -9.895 20.869 1.00 83.44 95 LYS A N 1
ATOM 729 C CA . LYS A 1 95 ? -1.578 -10.091 22.280 1.00 83.44 95 LYS A CA 1
ATOM 730 C C . LYS A 1 95 ? -3.104 -10.111 22.380 1.00 83.44 95 LYS A C 1
ATOM 732 O O . LYS A 1 95 ? -3.752 -9.122 22.029 1.00 83.44 95 LYS A O 1
ATOM 737 N N . LYS A 1 96 ? -3.677 -11.236 22.824 1.00 86.38 96 LYS A N 1
ATOM 738 C CA . LYS A 1 96 ? -5.097 -11.296 23.187 1.00 86.38 96 LYS A CA 1
ATOM 739 C C . LYS A 1 96 ? -5.285 -10.367 24.381 1.00 86.38 96 LYS A C 1
ATOM 741 O O . LYS A 1 96 ? -4.682 -10.590 25.424 1.00 86.38 96 LYS A O 1
ATOM 746 N N . LEU A 1 97 ? -6.048 -9.299 24.177 1.00 88.56 97 LEU A N 1
ATOM 747 C CA . LEU A 1 97 ? -6.357 -8.348 25.237 1.00 88.56 97 LEU A CA 1
ATOM 748 C C . LEU A 1 97 ? -7.387 -8.973 26.171 1.00 88.56 97 LEU A C 1
ATOM 750 O O . LEU A 1 97 ? -8.359 -9.569 25.697 1.00 88.56 97 LEU A O 1
ATOM 754 N N . THR A 1 98 ? -7.193 -8.809 27.473 1.00 93.69 98 THR A N 1
ATOM 755 C CA . THR A 1 98 ? -8.231 -9.135 28.455 1.00 93.69 98 THR A CA 1
ATOM 756 C C . THR A 1 98 ? -9.437 -8.195 28.288 1.00 93.69 98 THR A C 1
ATOM 758 O O . THR A 1 98 ? -9.311 -7.125 27.676 1.00 93.69 98 THR A O 1
ATOM 761 N N . PRO A 1 99 ? -10.618 -8.544 28.834 1.00 94.56 99 PRO A N 1
ATOM 762 C CA . PRO A 1 99 ? -11.773 -7.646 28.827 1.00 94.56 99 PRO A CA 1
ATOM 763 C C . PRO A 1 99 ? -11.455 -6.251 29.393 1.00 94.56 99 PRO A C 1
ATOM 765 O O . PRO A 1 99 ? -11.816 -5.249 28.775 1.00 94.56 99 PRO A O 1
ATOM 768 N N . ILE A 1 100 ? -10.691 -6.177 30.492 1.00 92.94 100 ILE A N 1
ATOM 769 C CA . ILE A 1 100 ? -10.291 -4.905 31.113 1.00 92.94 100 ILE A CA 1
ATOM 770 C C . ILE A 1 100 ? -9.281 -4.122 30.257 1.00 92.94 100 ILE A C 1
ATOM 772 O O . ILE A 1 100 ? -9.435 -2.919 30.060 1.00 92.94 100 ILE A O 1
ATOM 776 N N . GLU A 1 101 ? -8.298 -4.786 29.637 1.00 91.12 101 GLU A N 1
ATOM 777 C CA . GLU A 1 101 ? -7.353 -4.121 2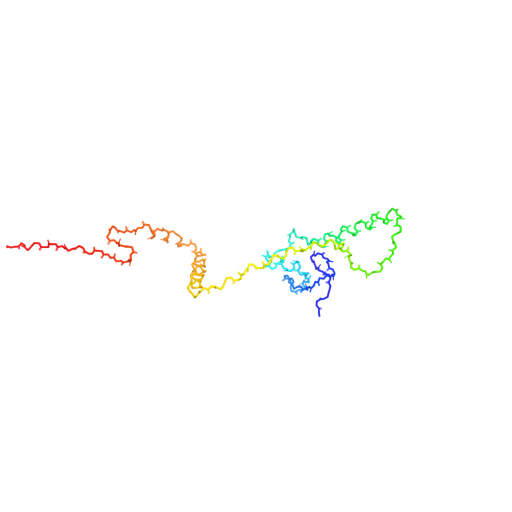8.725 1.00 91.12 101 GLU A CA 1
ATOM 778 C C . GLU A 1 101 ? -8.064 -3.566 27.479 1.00 91.12 101 GLU A C 1
ATOM 780 O O . GLU A 1 101 ? -7.701 -2.508 26.950 1.00 91.12 101 GLU A O 1
ATOM 785 N N . ARG A 1 102 ? -9.092 -4.272 26.992 1.00 89.62 102 ARG A N 1
ATOM 786 C CA . ARG A 1 102 ? -9.930 -3.813 25.879 1.00 89.62 102 ARG A CA 1
ATOM 787 C C . ARG A 1 102 ? -10.747 -2.585 26.275 1.00 89.62 102 ARG A C 1
ATOM 789 O O . ARG A 1 102 ? -10.831 -1.642 25.483 1.00 89.62 102 ARG A O 1
ATOM 796 N N . PHE A 1 103 ? -11.299 -2.581 27.484 1.00 93.62 103 PHE A N 1
ATOM 797 C CA . PHE A 1 103 ? -12.010 -1.432 28.035 1.00 93.62 103 PHE A CA 1
ATOM 798 C C . PHE A 1 103 ? -11.089 -0.208 28.152 1.00 93.62 103 PHE A C 1
ATOM 800 O O . PHE A 1 103 ? -11.391 0.830 27.565 1.00 93.62 103 PHE A O 1
ATOM 807 N N . HIS A 1 104 ? -9.898 -0.352 28.746 1.00 92.50 104 HIS A N 1
ATOM 808 C CA . HIS A 1 104 ? -8.912 0.735 28.846 1.00 92.50 104 HIS A CA 1
ATOM 809 C C . HIS A 1 104 ? -8.520 1.319 27.481 1.00 92.50 104 HIS A C 1
ATOM 811 O O . HIS A 1 104 ? -8.450 2.537 27.314 1.00 92.50 104 HIS A O 1
ATOM 817 N N . LYS A 1 105 ? -8.309 0.475 26.460 1.00 88.94 105 LYS A N 1
ATOM 818 C CA . LYS A 1 105 ? -8.032 0.965 25.096 1.00 88.94 105 LYS A CA 1
ATOM 819 C C . LYS A 1 105 ? -9.206 1.720 24.480 1.00 88.94 105 LYS A C 1
ATOM 821 O O . LYS A 1 105 ? -8.979 2.620 23.672 1.00 88.94 105 LYS A O 1
ATOM 826 N N . THR A 1 106 ? -10.431 1.339 24.826 1.00 90.94 106 THR A N 1
ATOM 827 C CA . THR A 1 106 ? -11.645 2.014 24.356 1.00 90.94 106 THR A CA 1
ATOM 828 C C . THR A 1 106 ? -11.742 3.403 24.980 1.00 90.94 106 THR A C 1
ATOM 830 O O . THR A 1 106 ? -11.852 4.376 24.237 1.00 90.94 106 THR A O 1
ATOM 833 N N . LEU A 1 107 ? -11.556 3.515 26.301 1.00 85.81 107 LEU A N 1
ATOM 834 C CA . LEU A 1 107 ? -11.502 4.802 27.006 1.00 85.81 107 LEU A CA 1
ATOM 835 C C . LEU A 1 107 ? -10.406 5.723 26.457 1.00 85.81 107 LEU A C 1
ATOM 837 O O . LEU A 1 107 ? -10.665 6.886 26.161 1.00 85.81 107 LEU A O 1
ATOM 841 N N . LEU A 1 108 ? -9.199 5.197 26.223 1.00 87.25 108 LEU A N 1
ATOM 842 C CA . LEU A 1 108 ? -8.100 5.979 25.648 1.00 87.25 108 LEU A CA 1
ATOM 843 C C . LEU A 1 108 ? -8.438 6.521 24.250 1.00 87.25 108 LEU A C 1
ATOM 845 O O . LEU A 1 108 ? -7.986 7.602 23.875 1.00 87.25 108 LEU A O 1
ATOM 849 N N . ARG A 1 109 ? -9.203 5.765 23.455 1.00 86.56 109 ARG A N 1
ATOM 850 C CA . ARG A 1 109 ? -9.620 6.186 22.113 1.00 86.56 109 ARG A CA 1
ATOM 851 C C . ARG A 1 109 ? -10.659 7.305 22.177 1.00 86.56 109 ARG A C 1
ATOM 853 O O . ARG A 1 109 ? -10.526 8.248 21.406 1.00 86.56 109 ARG A O 1
ATOM 860 N N . LEU A 1 110 ? -11.615 7.204 23.103 1.00 85.44 110 LEU A N 1
ATOM 861 C CA . LEU A 1 110 ? -12.641 8.221 23.356 1.00 85.44 110 LEU A CA 1
ATOM 862 C C . LEU A 1 110 ? -12.026 9.526 23.885 1.00 85.44 110 LEU A C 1
ATOM 864 O O . LEU A 1 110 ? -12.246 10.588 23.310 1.00 85.44 110 LEU A O 1
ATOM 868 N N . SER A 1 111 ? -11.135 9.428 24.874 1.00 81.62 111 SER A N 1
ATOM 869 C CA . SER A 1 111 ? -10.399 10.583 25.407 1.00 81.62 111 SER A CA 1
ATOM 870 C C . SER A 1 111 ? -9.568 11.291 24.327 1.00 81.62 111 SER A C 1
ATOM 872 O O . SER A 1 111 ? -9.510 12.517 24.267 1.00 81.62 111 SER A O 1
ATOM 874 N N . LYS A 1 112 ? -8.942 10.536 23.414 1.00 77.56 112 LYS A N 1
ATOM 875 C CA . LYS A 1 112 ? -8.191 11.121 22.292 1.00 77.56 112 LYS A CA 1
ATOM 876 C C . LYS A 1 112 ? -9.084 11.772 21.237 1.00 77.56 112 LYS A C 1
ATOM 878 O O . LYS A 1 112 ? -8.619 12.705 20.592 1.00 77.56 112 LYS A O 1
ATOM 883 N N . SER A 1 113 ? -10.311 11.290 21.033 1.00 67.12 113 SER A N 1
ATOM 884 C CA . SER A 1 113 ? -11.258 11.952 20.127 1.00 67.12 113 SER A CA 1
ATOM 885 C C . SER A 1 113 ? -11.823 13.245 20.711 1.00 67.12 113 SER A C 1
ATOM 887 O O . SER A 1 113 ? -12.027 14.188 19.956 1.00 67.12 113 SER A O 1
ATOM 889 N N . GLU A 1 114 ? -12.009 13.329 22.030 1.00 61.16 114 GLU A N 1
ATOM 890 C CA . GLU A 1 114 ? -12.469 14.561 22.693 1.00 61.16 114 GLU A CA 1
ATOM 891 C C . GLU A 1 114 ? -11.411 15.673 22.672 1.00 61.16 114 GLU A C 1
ATOM 893 O O . GLU A 1 114 ? -11.749 16.843 22.513 1.00 61.16 114 GLU A O 1
ATOM 898 N N . LYS A 1 115 ? -10.119 15.318 22.716 1.00 55.44 115 LYS A N 1
ATOM 899 C CA . LYS A 1 115 ? -8.997 16.271 22.607 1.00 55.44 115 LYS A CA 1
ATOM 900 C C . LYS A 1 115 ? -8.907 17.020 21.264 1.00 55.44 115 LYS A C 1
ATOM 902 O O . LYS A 1 115 ? -8.062 17.897 21.139 1.00 55.44 115 LYS A O 1
ATOM 907 N N . LEU A 1 116 ? -9.739 16.697 20.267 1.00 48.47 116 LEU A N 1
ATOM 908 C CA . LEU A 1 116 ? -9.812 17.440 18.999 1.00 48.47 116 LEU A CA 1
ATOM 909 C C . LEU A 1 116 ? -10.745 18.673 19.072 1.00 48.47 116 LEU A C 1
ATOM 911 O O . LEU A 1 116 ? -10.792 19.451 18.123 1.00 48.47 116 LEU A O 1
ATOM 915 N N . SER A 1 117 ? -11.474 18.865 20.179 1.00 48.03 117 SER A N 1
ATOM 916 C CA . SER A 1 117 ? -12.246 20.083 20.461 1.00 48.03 117 SER A CA 1
ATOM 917 C C . SER A 1 117 ? -11.425 20.985 21.388 1.00 48.03 117 SER A C 1
ATOM 919 O O . SER A 1 117 ? -11.327 20.733 22.588 1.00 48.03 117 SER A O 1
ATOM 921 N N . ASN A 1 118 ? -10.786 21.998 20.806 1.00 54.16 118 ASN A N 1
ATOM 922 C CA . ASN A 1 118 ? -9.637 22.744 21.337 1.00 54.16 118 ASN A CA 1
ATOM 923 C C . ASN A 1 118 ? -9.833 23.608 22.605 1.00 54.16 118 ASN A C 1
ATOM 925 O O . ASN A 1 118 ? -8.886 24.289 22.982 1.00 54.16 118 ASN A O 1
ATOM 929 N N . ASP A 1 119 ? -10.951 23.545 23.331 1.00 51.84 119 ASP A N 1
ATOM 930 C CA . ASP A 1 119 ? -11.199 24.491 24.440 1.00 51.84 119 ASP A CA 1
ATOM 931 C C . ASP A 1 119 ? -11.111 23.872 25.852 1.00 51.84 119 ASP A C 1
ATOM 933 O O . ASP A 1 119 ? -11.149 24.587 26.848 1.00 51.84 119 ASP A O 1
ATOM 937 N N . ASN A 1 120 ? -10.931 22.548 25.976 1.00 50.44 120 ASN A N 1
ATOM 938 C CA . ASN A 1 120 ? -11.003 21.848 27.276 1.00 50.44 120 ASN A CA 1
ATOM 939 C C . ASN A 1 120 ? -9.651 21.399 27.866 1.00 50.44 120 ASN A C 1
ATOM 941 O O . ASN A 1 120 ? -9.609 20.833 28.960 1.00 50.44 120 ASN A O 1
ATOM 945 N N . ILE A 1 121 ? -8.533 21.629 27.167 1.00 52.59 121 ILE A N 1
ATOM 946 C CA . ILE A 1 121 ? -7.216 21.082 27.551 1.00 52.59 121 ILE A CA 1
ATOM 947 C C . ILE A 1 121 ? -6.702 21.670 28.877 1.00 52.59 121 ILE A C 1
ATOM 949 O O . ILE A 1 121 ? -6.049 20.959 29.639 1.00 52.59 121 ILE A O 1
ATOM 953 N N . LEU A 1 122 ? -7.054 22.917 29.213 1.00 50.69 122 LEU A N 1
ATOM 954 C CA . LEU A 1 122 ? -6.555 23.566 30.431 1.00 50.69 122 LEU A CA 1
ATOM 955 C C . LEU A 1 122 ? -7.224 23.066 31.727 1.00 50.69 122 LEU A C 1
ATOM 957 O O . LEU A 1 122 ? -6.650 23.205 32.803 1.00 50.69 122 LEU A O 1
ATOM 961 N N . LEU A 1 123 ? -8.428 22.485 31.648 1.00 51.25 123 LEU A N 1
ATOM 962 C CA . LEU A 1 123 ? -9.206 22.117 32.839 1.00 51.25 123 LEU A CA 1
ATOM 963 C C . LEU A 1 123 ? -8.861 20.716 33.361 1.00 51.25 123 LEU A C 1
ATOM 965 O O . LEU A 1 123 ? -8.810 20.503 34.570 1.00 51.25 123 LEU A O 1
ATOM 969 N N . THR A 1 124 ? -8.559 19.761 32.477 1.00 50.25 124 THR A N 1
ATOM 970 C CA . THR A 1 124 ? -8.308 18.369 32.895 1.00 50.25 124 THR A CA 1
ATOM 971 C C . THR A 1 124 ? -6.955 18.147 33.568 1.00 50.25 124 THR A C 1
ATOM 973 O O . THR A 1 124 ? -6.838 17.262 34.411 1.00 50.25 124 THR A O 1
ATOM 976 N N . GLU A 1 125 ? -5.929 18.930 33.226 1.00 48.88 125 GLU A N 1
ATOM 977 C CA . GLU A 1 125 ? -4.607 18.795 33.860 1.00 48.88 125 GLU A CA 1
ATOM 978 C C . GLU A 1 125 ? -4.545 19.495 35.226 1.00 48.88 125 GLU A C 1
ATOM 980 O O . GLU A 1 125 ? -3.745 19.110 36.075 1.00 48.88 125 GLU A O 1
ATOM 985 N N . ASN A 1 126 ? -5.446 20.451 35.481 1.00 52.03 126 ASN A N 1
ATOM 986 C CA . ASN A 1 126 ? -5.486 21.205 36.732 1.00 52.03 126 ASN A CA 1
ATOM 987 C C . ASN A 1 126 ? -6.320 20.514 37.833 1.00 52.03 126 ASN A C 1
ATOM 989 O O . ASN A 1 126 ? -6.039 20.694 39.015 1.00 52.03 126 ASN A O 1
ATOM 993 N N . MET A 1 127 ? -7.302 19.672 37.474 1.00 53.81 127 MET A N 1
ATOM 994 C CA . MET A 1 127 ? -8.115 18.925 38.453 1.00 53.81 127 MET A CA 1
ATOM 995 C C . MET A 1 127 ? -7.367 17.781 39.150 1.00 53.81 127 MET A C 1
ATOM 997 O O . MET A 1 127 ? -7.728 17.413 40.261 1.00 53.81 127 MET A O 1
ATOM 1001 N N . ASN A 1 128 ? -6.313 17.236 38.538 1.00 55.28 128 ASN A N 1
ATOM 1002 C CA . ASN A 1 128 ? -5.511 16.175 39.160 1.00 55.28 128 ASN A CA 1
ATOM 1003 C C . ASN A 1 128 ? -4.481 16.697 40.178 1.00 55.28 128 ASN A C 1
ATOM 1005 O O . ASN A 1 128 ? -3.833 15.887 40.836 1.00 55.28 128 ASN A O 1
ATOM 1009 N N . ASN A 1 129 ? -4.326 18.018 40.319 1.00 56.94 129 ASN A N 1
ATOM 1010 C CA . ASN A 1 129 ? -3.301 18.619 41.178 1.00 56.94 129 ASN A CA 1
ATOM 1011 C C . ASN A 1 129 ? -3.846 19.273 42.454 1.00 56.94 129 ASN A C 1
ATOM 1013 O O . ASN A 1 129 ? -3.049 19.717 43.279 1.00 56.94 129 ASN A O 1
ATOM 1017 N N . PHE A 1 130 ? -5.165 19.322 42.656 1.00 65.75 130 PHE A N 1
ATOM 1018 C CA . PHE A 1 130 ? -5.739 19.831 43.900 1.00 65.75 130 PHE A CA 1
ATOM 1019 C C . PHE A 1 130 ? -6.465 18.718 44.653 1.00 65.75 130 PHE A C 1
ATOM 1021 O O . PHE A 1 130 ? -7.647 18.470 44.438 1.00 65.75 130 PHE A O 1
ATOM 1028 N N . MET A 1 131 ? -5.725 18.055 45.540 1.00 61.16 131 MET A N 1
ATOM 1029 C CA . MET A 1 131 ? -6.279 17.224 46.607 1.00 61.16 131 MET A CA 1
ATOM 1030 C C . MET A 1 131 ? -6.370 18.104 47.861 1.00 61.16 131 MET A C 1
ATOM 1032 O O . MET A 1 131 ? -5.322 18.457 48.412 1.00 61.16 131 MET A O 1
ATOM 1036 N N . PRO A 1 132 ? -7.563 18.527 48.310 1.00 64.31 132 PRO A N 1
ATOM 1037 C CA . PRO A 1 132 ? -7.692 19.257 49.564 1.00 64.31 132 PRO A CA 1
ATOM 1038 C C . PRO A 1 132 ? -7.227 18.373 50.734 1.00 64.31 132 PRO A C 1
ATOM 1040 O O . PRO A 1 132 ? -7.416 17.160 50.723 1.00 64.31 132 PRO A O 1
ATOM 1043 N N . ASN A 1 133 ? -6.612 18.972 51.761 1.00 65.12 133 ASN A N 1
ATOM 1044 C CA . ASN A 1 133 ? -5.919 18.248 52.848 1.00 65.12 133 ASN A CA 1
ATOM 1045 C C . ASN A 1 133 ? -6.790 17.236 53.628 1.00 65.12 133 ASN A C 1
ATOM 1047 O O . ASN A 1 133 ? -6.273 16.439 54.405 1.00 65.12 133 ASN A O 1
ATOM 1051 N N . ASN A 1 134 ? -8.109 17.302 53.472 1.00 65.94 134 ASN A N 1
ATOM 1052 C CA . ASN A 1 134 ? -9.114 16.461 54.117 1.00 65.94 134 ASN A CA 1
ATOM 1053 C C . ASN A 1 134 ? -9.702 15.377 53.188 1.00 65.94 134 ASN A C 1
ATOM 1055 O O . ASN A 1 134 ? -10.646 14.692 53.593 1.00 65.94 134 ASN A O 1
ATOM 1059 N N . GLU A 1 135 ? -9.144 15.193 51.986 1.00 70.44 135 GLU A N 1
ATOM 1060 C CA . GLU A 1 135 ? -9.510 14.146 51.030 1.00 70.44 135 GLU A CA 1
ATOM 1061 C C . GLU A 1 135 ? -8.464 13.016 50.999 1.00 70.44 135 GLU A C 1
ATOM 1063 O O . GLU A 1 135 ? -7.265 13.250 50.872 1.00 70.44 135 GLU A O 1
ATOM 1068 N N . ILE A 1 136 ? -8.917 11.762 51.103 1.00 67.56 136 ILE A N 1
ATOM 1069 C CA . ILE A 1 136 ? -8.040 10.571 51.187 1.00 67.56 136 ILE A CA 1
ATOM 1070 C C . ILE A 1 136 ? -7.767 9.898 49.827 1.00 67.56 136 ILE A C 1
ATOM 1072 O O . ILE A 1 136 ? -7.376 8.733 49.775 1.00 67.56 136 ILE A O 1
ATOM 1076 N N . GLY A 1 137 ? -8.011 10.595 48.712 1.00 57.56 137 GLY A N 1
ATOM 1077 C CA . GLY A 1 137 ? -7.761 10.084 47.355 1.00 57.56 137 GLY A CA 1
ATOM 1078 C C . GLY A 1 137 ? -8.755 9.025 46.849 1.00 57.56 137 GLY A C 1
ATOM 1079 O O . GLY A 1 137 ? -8.476 8.345 45.865 1.00 57.56 137 GLY A O 1
ATOM 1080 N N . LEU A 1 138 ? -9.912 8.875 47.507 1.00 62.03 138 LEU A N 1
ATOM 1081 C CA . LEU A 1 138 ? -11.012 7.978 47.107 1.00 62.03 138 LEU A CA 1
ATOM 1082 C C . LEU A 1 138 ? -12.336 8.725 46.840 1.00 62.03 138 LEU A C 1
ATOM 1084 O O . LEU A 1 138 ? -13.382 8.089 46.736 1.00 62.03 138 LEU A O 1
ATOM 1088 N N . GLY A 1 139 ? -12.315 10.062 46.772 1.00 57.00 139 GLY A N 1
ATOM 1089 C CA . GLY A 1 139 ? -13.531 10.885 46.726 1.00 57.00 139 GLY A CA 1
ATOM 1090 C C . GLY A 1 139 ? -14.281 10.966 48.066 1.00 57.00 139 GLY A C 1
ATOM 1091 O O . GLY A 1 139 ? -15.461 11.303 48.095 1.00 57.00 139 GLY A O 1
ATOM 1092 N N . CYS A 1 140 ? -13.610 10.644 49.178 1.00 55.91 140 CYS A N 1
ATOM 1093 C CA . CYS A 1 140 ? -14.151 10.711 50.537 1.00 55.91 140 CYS A CA 1
ATOM 1094 C C . CYS A 1 140 ? -13.501 11.862 51.318 1.00 55.91 140 CYS A C 1
ATOM 1096 O O . CYS A 1 140 ? -12.274 11.981 51.319 1.00 55.91 140 CYS A O 1
ATOM 1098 N N . ILE A 1 141 ? -14.315 12.651 52.029 1.00 70.12 141 ILE A N 1
ATOM 1099 C CA . ILE A 1 141 ? -13.875 13.793 52.846 1.00 70.12 141 ILE A CA 1
ATOM 1100 C C . ILE A 1 141 ? -14.059 13.472 54.333 1.00 70.12 141 ILE A C 1
ATOM 1102 O O . ILE A 1 141 ? -15.143 13.060 54.755 1.00 70.12 141 ILE A O 1
ATOM 1106 N N . LEU A 1 142 ? -13.017 13.691 55.143 1.00 66.75 142 LEU A N 1
ATOM 1107 C CA . LEU A 1 142 ? -13.096 13.533 56.598 1.00 66.75 142 LEU A CA 1
ATOM 1108 C C . LEU A 1 142 ? -13.816 14.735 57.235 1.00 66.75 142 LEU A C 1
ATOM 1110 O O . LEU A 1 142 ? -13.257 15.830 57.353 1.00 66.75 142 LEU A O 1
ATOM 1114 N N . LEU A 1 143 ? -15.054 14.533 57.687 1.00 67.31 143 LEU A N 1
ATOM 1115 C CA . LEU A 1 143 ? -15.777 15.545 58.457 1.00 67.31 143 LEU A CA 1
ATOM 1116 C C . LEU A 1 143 ? -15.268 15.561 59.903 1.00 67.31 143 LEU A C 1
ATOM 1118 O O . LEU A 1 143 ? -15.322 14.553 60.607 1.00 67.31 143 LEU A O 1
ATOM 1122 N N . HIS A 1 144 ? -14.776 16.716 60.351 1.00 65.69 144 HIS A N 1
ATOM 1123 C CA . HIS A 1 144 ? -14.365 16.905 61.740 1.00 65.69 144 HIS A CA 1
ATOM 1124 C C . HIS A 1 144 ? -15.596 17.171 62.607 1.00 65.69 144 HIS A C 1
ATOM 1126 O O . HIS A 1 144 ? -16.486 17.935 62.234 1.00 65.69 144 HIS A O 1
ATOM 1132 N N . LYS A 1 145 ? -15.645 16.549 63.786 1.00 67.38 145 LYS A N 1
ATOM 1133 C CA . LYS A 1 145 ? -16.728 16.752 64.748 1.00 67.38 145 LYS A CA 1
ATOM 1134 C C . LYS A 1 145 ? -16.518 18.102 65.435 1.00 67.38 145 LYS A C 1
ATOM 1136 O O . LYS A 1 145 ? -15.545 18.278 66.164 1.00 67.38 145 LYS A O 1
ATOM 1141 N N . THR A 1 146 ? -17.404 19.064 65.200 1.00 56.59 146 THR A N 1
ATOM 1142 C CA . THR A 1 146 ? -17.405 20.320 65.955 1.00 56.59 146 THR A CA 1
ATOM 1143 C C . THR A 1 146 ? -17.853 20.018 67.381 1.00 56.59 146 THR A C 1
ATOM 1145 O O . THR A 1 146 ? -19.016 19.680 67.607 1.00 56.59 146 THR A O 1
ATOM 1148 N N . ASN A 1 147 ? -16.939 20.118 68.347 1.00 59.34 147 ASN A N 1
ATOM 1149 C CA . ASN A 1 147 ? -17.297 20.119 69.762 1.00 59.34 147 ASN A CA 1
ATOM 1150 C C . ASN A 1 147 ? -17.976 21.455 70.070 1.00 59.34 147 ASN A C 1
ATOM 1152 O O . ASN A 1 147 ? -17.326 22.421 70.459 1.00 59.34 147 ASN A O 1
ATOM 1156 N N . VAL A 1 148 ? -19.285 21.520 69.837 1.00 59.75 148 VAL A N 1
ATOM 1157 C CA . VAL A 1 148 ? -20.114 22.612 70.338 1.00 59.75 148 VAL A CA 1
ATOM 1158 C C . VAL A 1 148 ? -20.218 22.400 71.843 1.00 59.75 148 VAL A C 1
ATOM 1160 O O . VAL A 1 148 ? -20.948 21.527 72.307 1.00 59.75 148 VAL A O 1
ATOM 1163 N N . THR A 1 149 ? -19.431 23.146 72.611 1.00 57.91 149 THR A N 1
ATOM 1164 C CA . THR A 1 149 ? -19.647 23.280 74.051 1.00 57.91 149 THR A CA 1
ATOM 1165 C C . THR A 1 149 ? -20.957 24.042 74.246 1.00 57.91 149 THR A C 1
ATOM 1167 O O . THR A 1 149 ? -21.058 25.165 73.742 1.00 57.91 149 THR A O 1
ATOM 1170 N N . PRO A 1 150 ? -21.971 23.476 74.920 1.00 54.59 150 PRO A N 1
ATOM 1171 C CA . PRO A 1 150 ? -23.197 24.206 75.182 1.00 54.59 150 PRO A CA 1
ATOM 1172 C C . PRO A 1 150 ? -22.893 25.284 76.225 1.00 54.59 150 PRO A C 1
ATOM 1174 O O . PRO A 1 150 ? -22.496 24.981 77.347 1.00 54.59 150 PRO A O 1
ATOM 1177 N N . THR A 1 151 ? -23.039 26.549 75.843 1.00 50.81 151 THR A N 1
ATOM 1178 C CA . THR A 1 151 ? -23.105 27.657 76.795 1.00 50.81 151 THR A CA 1
ATOM 1179 C C . THR A 1 151 ? -24.500 27.683 77.409 1.00 50.81 151 THR A C 1
ATOM 1181 O O . THR A 1 151 ? -25.463 27.990 76.703 1.00 50.81 151 THR A O 1
ATOM 1184 N N . ASN A 1 152 ? -24.593 27.342 78.692 1.00 45.78 152 ASN A N 1
ATOM 1185 C CA . ASN A 1 152 ? -25.477 27.967 79.680 1.00 45.78 152 ASN A CA 1
ATOM 1186 C C . ASN A 1 152 ? -25.012 27.585 81.084 1.00 45.78 152 ASN A C 1
ATOM 1188 O O . ASN A 1 152 ? -24.871 26.368 81.335 1.00 45.78 152 ASN A O 1
#

Radius of gyration: 32.64 Å; chains: 1; bounding box: 54×45×110 Å

Sequence (152 aa):
MMNGPCMHCGIDSTPLWRKGPNGKSILCNACGSRFKAKGNLENYLPKIALQNRILRLNIEKANDKGLKLSNKTSGGINTNTRDFKIPRKKRSPVKKLTPIERFHKTLLRLSKSEKLSNDNILLTENMNNFMPNNEIGLGCILLHKTNVTPTN

Organism: Pisum sativum (NCBI:txid3888)

InterPro domains:
  IPR000679 Zinc finger, GATA-type [PF00320] (6-39)
  IPR000679 Zinc finger, GATA-type [PS00344] (6-31)
  IPR000679 Zinc finger, GATA-type [PS50114] (6-53)
  IPR000679 Zinc finger, GATA-type [SM00401] (2-62)
  IPR000679 Zinc finger, GATA-type [cd00202] (5-39)
  IPR013088 Zinc finger, NHR/GATA-type [G3DSA:3.30.50.10] (2-73)
  IPR044589 GATA transcription factor 26/27 [PTHR46855] (6-49)